Protein AF-A0A967WNB3-F1 (afdb_monomer_lite)

Structure (mmCIF, N/CA/C/O backbone):
data_AF-A0A967WNB3-F1
#
_entry.id   AF-A0A967WNB3-F1
#
loop_
_atom_site.group_PDB
_atom_site.id
_atom_site.type_symbol
_atom_site.label_atom_id
_atom_site.label_alt_id
_atom_site.label_comp_id
_atom_site.label_asym_id
_atom_site.label_entity_id
_atom_site.label_seq_id
_atom_site.pdbx_PDB_ins_code
_atom_site.Cartn_x
_atom_site.Cartn_y
_atom_site.Cartn_z
_atom_site.occupancy
_atom_site.B_iso_or_equiv
_atom_site.auth_seq_id
_atom_site.auth_comp_id
_atom_site.auth_asym_id
_atom_site.auth_atom_id
_atom_site.pdbx_PDB_model_num
ATOM 1 N N . MET A 1 1 ? 45.135 -30.372 -34.476 1.00 44.09 1 MET A N 1
ATOM 2 C CA . MET A 1 1 ? 45.674 -29.755 -33.247 1.00 44.09 1 MET A CA 1
ATOM 3 C C . MET A 1 1 ? 44.772 -28.586 -32.859 1.00 44.09 1 MET A C 1
ATOM 5 O O . MET A 1 1 ? 44.683 -27.621 -33.605 1.00 44.09 1 MET A O 1
ATOM 9 N N . SER A 1 2 ? 44.016 -28.766 -31.773 1.00 41.62 2 SER A N 1
ATOM 10 C CA . SER A 1 2 ? 43.164 -27.791 -31.064 1.00 41.62 2 SER A CA 1
ATOM 11 C C . SER A 1 2 ? 43.962 -26.580 -30.560 1.00 41.62 2 SER A C 1
ATOM 13 O O . SER A 1 2 ? 45.158 -26.724 -30.357 1.00 41.62 2 SER A O 1
ATOM 15 N N . ASN A 1 3 ? 43.425 -25.427 -30.159 1.00 40.00 3 ASN A N 1
ATOM 16 C CA . ASN A 1 3 ? 42.226 -24.621 -30.417 1.00 40.00 3 ASN A CA 1
ATOM 17 C C . ASN A 1 3 ? 42.468 -23.332 -29.581 1.00 40.00 3 ASN A C 1
ATOM 19 O O . ASN A 1 3 ? 43.015 -23.431 -28.489 1.00 40.00 3 ASN A O 1
ATOM 23 N N . LYS A 1 4 ? 42.052 -22.168 -30.091 1.00 45.62 4 LYS A N 1
ATOM 24 C CA . LYS A 1 4 ? 41.628 -20.941 -29.372 1.00 45.62 4 LYS A CA 1
ATOM 25 C C . LYS A 1 4 ? 42.423 -20.370 -28.165 1.00 45.62 4 LYS A C 1
ATOM 27 O O . LYS A 1 4 ? 42.392 -20.899 -27.065 1.00 45.62 4 LYS A O 1
ATOM 32 N N . LEU A 1 5 ? 42.924 -19.144 -28.387 1.00 52.97 5 LEU A N 1
ATOM 33 C CA . LEU A 1 5 ? 42.685 -17.898 -27.621 1.00 52.97 5 LEU A CA 1
ATOM 34 C C . LEU A 1 5 ? 42.560 -17.983 -26.084 1.00 52.97 5 LEU A C 1
ATOM 36 O O . LEU A 1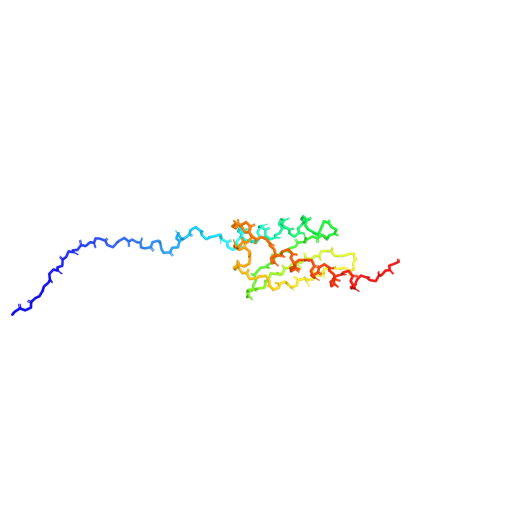 5 ? 41.524 -18.399 -25.571 1.00 52.97 5 LEU A O 1
ATOM 40 N N . LEU A 1 6 ? 43.509 -17.367 -25.370 1.00 48.34 6 LEU A N 1
ATOM 41 C CA . LEU A 1 6 ? 43.270 -16.812 -24.033 1.00 48.34 6 LEU A CA 1
ATOM 42 C C . LEU A 1 6 ? 43.711 -15.339 -24.001 1.00 48.34 6 LEU A C 1
ATOM 44 O O . LEU A 1 6 ? 44.875 -15.017 -23.782 1.00 48.34 6 LEU A O 1
ATOM 48 N N . PHE A 1 7 ? 42.757 -14.440 -24.249 1.00 50.25 7 PHE A N 1
ATOM 49 C CA . PHE A 1 7 ? 42.860 -13.042 -23.839 1.00 50.25 7 PHE A CA 1
ATOM 50 C C . PHE A 1 7 ? 42.509 -12.972 -22.352 1.00 50.25 7 PHE A C 1
ATOM 52 O O . PHE A 1 7 ? 41.358 -13.174 -21.965 1.00 50.25 7 PHE A O 1
ATOM 59 N N . SER A 1 8 ? 43.505 -12.697 -21.517 1.00 49.31 8 SER A N 1
ATOM 60 C CA . SER A 1 8 ? 43.316 -12.395 -20.100 1.00 49.31 8 SER A CA 1
ATOM 61 C C . SER A 1 8 ? 42.757 -10.977 -19.955 1.00 49.31 8 SER A C 1
ATOM 63 O O . SER A 1 8 ? 43.513 -10.012 -19.881 1.00 49.31 8 SER A O 1
ATOM 65 N N . LEU A 1 9 ? 41.431 -10.838 -19.936 1.00 51.19 9 LEU A N 1
ATOM 66 C CA . LEU A 1 9 ? 40.770 -9.618 -19.465 1.00 51.19 9 LEU A CA 1
ATOM 67 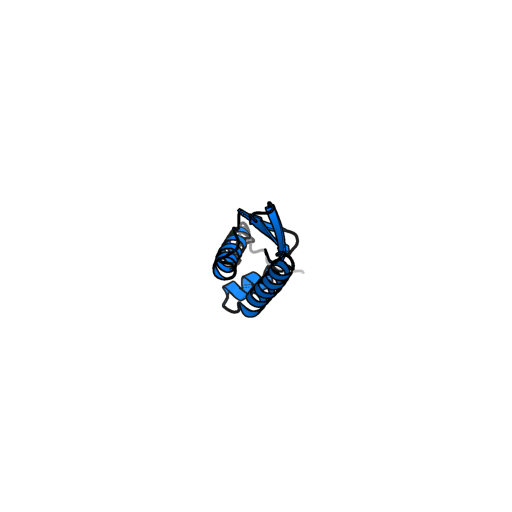C C . LEU A 1 9 ? 40.791 -9.603 -17.925 1.00 51.19 9 LEU A C 1
ATOM 69 O O . LEU A 1 9 ? 40.425 -10.611 -17.310 1.00 51.19 9 LEU A O 1
ATOM 73 N N . PRO A 1 10 ? 41.202 -8.499 -17.275 1.00 45.84 10 PRO A N 1
ATOM 74 C CA . PRO A 1 10 ? 41.075 -8.367 -15.833 1.00 45.84 10 PRO A CA 1
ATOM 75 C C . PRO A 1 10 ? 39.591 -8.419 -15.462 1.00 45.84 10 PRO A C 1
ATOM 77 O O . PRO A 1 10 ? 38.766 -7.695 -16.019 1.00 45.84 10 PRO A O 1
ATOM 80 N N . ARG A 1 11 ? 39.268 -9.312 -14.522 1.00 48.16 11 ARG A N 1
ATOM 81 C CA . ARG A 1 11 ? 37.961 -9.424 -13.876 1.00 48.16 11 ARG A CA 1
ATOM 82 C C . ARG A 1 11 ? 37.540 -8.043 -13.380 1.00 48.16 11 ARG A C 1
ATOM 84 O O . ARG A 1 11 ? 38.045 -7.573 -12.364 1.00 48.16 11 ARG A O 1
ATOM 91 N N . GLN A 1 12 ? 36.601 -7.418 -14.084 1.00 55.50 12 GLN A N 1
ATOM 92 C CA . GLN A 1 12 ? 35.769 -6.388 -13.481 1.00 55.50 12 GLN A CA 1
ATOM 93 C C . GLN A 1 12 ? 35.164 -6.995 -12.206 1.00 55.50 12 GLN A C 1
ATOM 95 O O . GLN A 1 12 ? 34.627 -8.108 -12.277 1.00 55.50 12 GLN A O 1
ATOM 100 N N . PRO A 1 13 ? 35.235 -6.328 -11.042 1.00 50.19 13 PRO A N 1
ATOM 101 C CA . PRO A 1 13 ? 34.309 -6.650 -9.978 1.00 50.19 13 PRO A CA 1
ATOM 102 C C . PRO A 1 13 ? 32.925 -6.366 -10.553 1.00 50.19 13 PRO A C 1
ATOM 104 O O . PRO A 1 13 ? 32.589 -5.229 -10.880 1.00 50.19 13 PRO A O 1
ATOM 107 N N . GLY A 1 14 ? 32.158 -7.427 -10.783 1.00 38.78 14 GLY A N 1
ATOM 108 C CA . GLY A 1 14 ? 30.762 -7.299 -11.137 1.00 38.78 14 GLY A CA 1
ATOM 109 C C . GLY A 1 14 ? 30.042 -6.659 -9.963 1.00 38.78 14 GLY A C 1
ATOM 110 O O . GLY A 1 14 ? 29.554 -7.379 -9.095 1.00 38.78 14 GLY A O 1
ATOM 111 N N . ASN A 1 15 ? 29.947 -5.326 -9.965 1.00 39.62 15 ASN A N 1
ATOM 112 C CA . ASN A 1 15 ? 28.834 -4.604 -9.361 1.00 39.62 15 ASN A CA 1
ATOM 113 C C . ASN A 1 15 ? 27.566 -5.078 -10.076 1.00 39.62 15 ASN A C 1
ATOM 115 O O . ASN A 1 15 ? 27.051 -4.481 -11.017 1.00 39.62 15 ASN A O 1
ATOM 119 N N . SER A 1 16 ? 27.116 -6.254 -9.663 1.00 49.31 16 SER A N 1
ATOM 120 C CA . SER A 1 16 ? 25.892 -6.886 -10.109 1.00 49.31 16 SER A CA 1
ATOM 121 C C . SER A 1 16 ? 24.780 -6.319 -9.237 1.00 49.31 16 SER A C 1
ATOM 123 O O . SER A 1 16 ? 24.430 -6.956 -8.252 1.00 49.31 16 SER A O 1
ATOM 125 N N . HIS A 1 17 ? 24.330 -5.093 -9.532 1.00 46.53 17 HIS A N 1
ATOM 126 C CA . HIS A 1 17 ? 22.981 -4.547 -9.273 1.00 46.53 17 HIS A CA 1
ATOM 127 C C . HIS A 1 17 ? 22.960 -3.016 -9.432 1.00 46.53 17 HIS A C 1
ATOM 129 O O . HIS A 1 17 ? 22.603 -2.281 -8.524 1.00 46.53 17 HIS A O 1
ATOM 135 N N . GLU A 1 18 ? 23.294 -2.516 -10.618 1.00 43.06 18 GLU A N 1
ATOM 136 C CA . GLU A 1 18 ? 22.846 -1.184 -11.046 1.00 43.06 18 GLU A CA 1
ATOM 137 C C . GLU A 1 18 ? 21.933 -1.355 -12.265 1.00 43.06 18 GLU A C 1
ATOM 139 O O . GLU A 1 18 ? 22.152 -0.812 -13.342 1.00 43.06 18 GLU A O 1
ATOM 144 N N . ARG A 1 19 ? 20.873 -2.162 -12.116 1.00 48.12 19 ARG A N 1
ATOM 145 C CA . ARG A 1 19 ? 19.636 -1.762 -12.790 1.00 48.12 19 ARG A CA 1
ATOM 146 C C . ARG A 1 19 ? 19.147 -0.567 -11.985 1.00 48.12 19 ARG A C 1
ATOM 148 O O . ARG A 1 19 ? 19.101 -0.678 -10.765 1.00 48.12 19 ARG A O 1
ATOM 155 N N . ASN A 1 20 ? 18.796 0.531 -12.649 1.00 43.56 20 ASN A N 1
ATOM 156 C CA . ASN A 1 20 ? 17.962 1.614 -12.114 1.00 43.56 20 ASN A CA 1
ATOM 157 C C . ASN A 1 20 ? 16.610 1.037 -11.640 1.00 43.56 20 ASN A C 1
ATOM 159 O O . ASN A 1 20 ? 15.574 1.225 -12.267 1.00 43.56 20 ASN A O 1
ATOM 163 N N . GLY A 1 21 ? 16.642 0.212 -10.604 1.00 47.00 21 GLY A N 1
ATOM 164 C CA . GLY A 1 21 ? 15.514 -0.420 -9.963 1.00 47.00 21 GLY A CA 1
ATOM 165 C C . GLY A 1 21 ? 15.352 0.303 -8.651 1.00 47.00 21 GLY A C 1
ATOM 166 O O . GLY A 1 21 ? 16.282 0.333 -7.848 1.00 47.00 21 GLY A O 1
ATOM 167 N N . LEU A 1 22 ? 14.201 0.943 -8.485 1.00 59.31 22 LEU A N 1
ATOM 168 C CA . LEU A 1 22 ? 13.813 1.575 -7.235 1.00 59.31 22 LEU A CA 1
ATOM 169 C C . LEU A 1 22 ? 14.177 0.657 -6.072 1.00 59.31 22 LEU A C 1
ATOM 171 O O . LEU A 1 22 ? 13.792 -0.514 -6.060 1.00 59.31 22 LEU A O 1
ATOM 175 N N . THR A 1 23 ? 14.928 1.179 -5.108 1.00 67.38 23 THR A N 1
ATOM 176 C CA . THR A 1 23 ? 15.200 0.416 -3.896 1.00 67.38 23 THR A CA 1
ATOM 177 C C . THR A 1 23 ? 13.871 0.110 -3.198 1.00 67.38 23 THR A C 1
ATOM 179 O O . THR A 1 23 ? 12.895 0.856 -3.334 1.00 67.38 23 THR A O 1
ATOM 182 N N . GLY A 1 24 ? 13.802 -0.976 -2.422 1.00 69.69 24 GLY A N 1
ATOM 183 C CA . GLY A 1 24 ? 12.602 -1.277 -1.628 1.00 69.69 24 GLY A CA 1
ATOM 184 C C . GLY A 1 24 ? 12.194 -0.110 -0.713 1.00 69.69 24 GLY A C 1
ATOM 185 O O . GLY A 1 24 ? 11.015 0.067 -0.414 1.00 69.69 24 GLY A O 1
ATOM 186 N N . GLU A 1 25 ? 13.156 0.735 -0.331 1.00 73.19 25 GLU A N 1
ATOM 187 C CA . GLU A 1 25 ? 12.928 1.969 0.416 1.00 73.19 25 GLU A CA 1
ATOM 188 C C . GLU A 1 25 ? 12.283 3.078 -0.436 1.00 73.19 25 GLU A C 1
ATOM 190 O O . GLU A 1 25 ? 11.323 3.705 0.019 1.00 73.19 25 GLU A O 1
ATOM 195 N N . ASP A 1 26 ? 12.723 3.279 -1.683 1.00 76.81 26 ASP A N 1
ATOM 196 C CA . ASP A 1 26 ? 12.094 4.220 -2.622 1.00 76.81 26 ASP A CA 1
ATOM 197 C C . ASP A 1 26 ? 10.663 3.813 -2.976 1.00 76.81 26 ASP A C 1
ATOM 199 O O . ASP A 1 26 ? 9.754 4.645 -2.933 1.00 76.81 26 ASP A O 1
ATOM 203 N N . LEU A 1 27 ? 10.437 2.525 -3.256 1.00 75.06 27 LEU A N 1
ATOM 204 C CA . LEU A 1 27 ? 9.100 1.973 -3.492 1.00 75.06 27 LEU A CA 1
ATOM 205 C C . LEU A 1 27 ? 8.201 2.173 -2.276 1.00 75.06 27 LEU A C 1
ATOM 207 O O . LEU A 1 27 ? 7.063 2.624 -2.406 1.00 75.06 27 LEU A O 1
ATOM 211 N N . ARG A 1 28 ? 8.722 1.895 -1.079 1.00 76.56 28 ARG A N 1
ATOM 212 C CA . ARG A 1 28 ? 8.002 2.126 0.173 1.00 76.56 28 ARG A CA 1
ATOM 213 C C . ARG A 1 28 ? 7.633 3.598 0.325 1.00 76.56 28 ARG A C 1
ATOM 215 O O . ARG A 1 28 ? 6.469 3.894 0.579 1.00 76.56 28 ARG A O 1
ATOM 222 N N . ARG A 1 29 ? 8.578 4.521 0.133 1.00 79.38 29 ARG A N 1
ATOM 223 C CA . ARG A 1 29 ? 8.328 5.968 0.216 1.00 79.38 29 ARG A CA 1
ATOM 224 C C . ARG A 1 29 ? 7.273 6.420 -0.794 1.00 79.38 29 ARG A C 1
ATOM 226 O O . ARG A 1 29 ? 6.340 7.126 -0.418 1.00 79.38 29 ARG A O 1
ATOM 233 N N . PHE A 1 30 ? 7.370 5.958 -2.037 1.00 82.19 30 PHE A N 1
ATOM 234 C CA . PHE A 1 30 ? 6.409 6.264 -3.092 1.00 82.19 30 PHE A CA 1
ATOM 235 C C . PHE A 1 30 ? 4.992 5.786 -2.742 1.00 82.19 30 PHE A C 1
ATOM 237 O O . PHE A 1 30 ? 4.027 6.550 -2.831 1.00 82.19 30 PHE A O 1
ATOM 244 N N . LEU A 1 31 ? 4.865 4.540 -2.280 1.00 79.12 31 LEU A N 1
ATOM 245 C CA . LEU A 1 31 ? 3.587 3.968 -1.861 1.00 79.12 31 LEU A CA 1
ATOM 246 C C . LEU A 1 31 ? 2.990 4.717 -0.663 1.00 79.12 31 LEU A C 1
ATOM 248 O O . LEU A 1 31 ? 1.784 4.956 -0.644 1.00 79.12 31 LEU A O 1
ATOM 252 N N . ILE A 1 32 ? 3.820 5.144 0.295 1.00 79.19 32 ILE A N 1
ATOM 253 C CA . ILE A 1 32 ? 3.397 5.968 1.438 1.00 79.19 32 ILE A CA 1
ATOM 254 C C . ILE A 1 32 ? 2.822 7.297 0.967 1.00 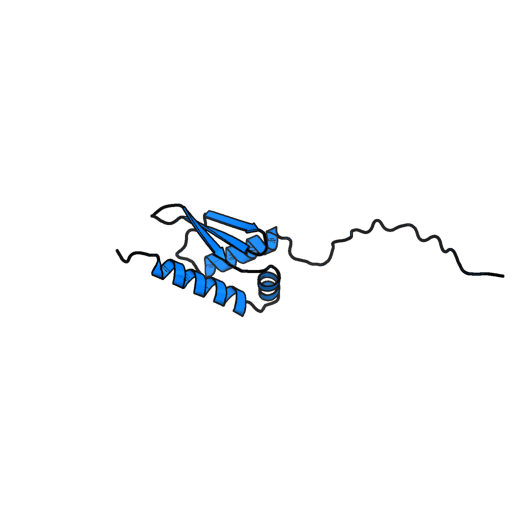79.19 32 ILE A C 1
ATOM 256 O O . ILE A 1 32 ? 1.715 7.664 1.362 1.00 79.19 32 ILE A O 1
ATOM 260 N N . GLU A 1 33 ? 3.559 8.034 0.137 1.00 84.44 33 GLU A N 1
ATOM 261 C CA . GLU A 1 33 ? 3.113 9.340 -0.344 1.00 84.44 33 GLU A CA 1
ATOM 262 C C . GLU A 1 33 ? 1.808 9.230 -1.133 1.00 84.44 33 GLU A C 1
ATOM 264 O O . GLU A 1 33 ? 0.882 10.021 -0.931 1.00 84.44 33 GLU A O 1
ATOM 269 N N . ARG A 1 34 ? 1.698 8.212 -1.991 1.00 81.69 34 ARG A N 1
ATOM 270 C CA . ARG A 1 34 ? 0.483 7.952 -2.762 1.00 81.69 34 ARG A CA 1
ATOM 271 C C . ARG A 1 34 ? -0.690 7.589 -1.853 1.00 81.69 34 ARG A C 1
ATOM 273 O O . ARG A 1 34 ? -1.773 8.151 -2.017 1.00 81.69 34 ARG A O 1
ATOM 280 N N . ALA A 1 35 ? -0.470 6.703 -0.881 1.00 78.62 35 ALA A N 1
ATOM 281 C CA . ALA A 1 35 ? -1.481 6.316 0.095 1.00 78.62 35 ALA A CA 1
ATOM 282 C C . ALA A 1 35 ? -1.953 7.523 0.913 1.00 78.62 35 ALA A C 1
ATOM 284 O O . ALA A 1 35 ? -3.155 7.711 1.041 1.00 78.62 35 ALA A O 1
ATOM 285 N N . ARG A 1 36 ? -1.054 8.404 1.374 1.00 80.50 36 ARG A N 1
ATOM 286 C CA . ARG A 1 36 ? -1.429 9.645 2.083 1.00 80.50 36 ARG A CA 1
ATOM 287 C C . ARG A 1 36 ? -2.270 10.587 1.226 1.00 80.50 36 ARG A C 1
ATOM 289 O O . ARG A 1 36 ? -3.215 11.181 1.728 1.00 80.50 36 ARG A O 1
ATOM 296 N N . ARG A 1 37 ? -1.953 10.720 -0.067 1.00 82.38 37 ARG A N 1
ATOM 297 C CA . ARG A 1 37 ? -2.742 11.561 -0.986 1.00 82.38 37 ARG A CA 1
ATOM 298 C C . ARG A 1 37 ? -4.121 10.978 -1.274 1.00 82.38 37 ARG A C 1
ATOM 300 O O . ARG A 1 37 ? -5.077 11.735 -1.401 1.00 82.38 37 ARG A O 1
ATOM 307 N N . ARG A 1 38 ? -4.226 9.653 -1.417 1.00 78.69 38 ARG A N 1
ATOM 308 C CA . ARG A 1 38 ? -5.496 8.973 -1.715 1.00 78.69 38 ARG A CA 1
ATOM 309 C C . ARG A 1 38 ? -6.363 8.736 -0.487 1.00 78.69 38 ARG A C 1
ATOM 311 O O . ARG A 1 38 ? -7.583 8.737 -0.604 1.00 78.69 38 ARG A O 1
ATOM 318 N N . LEU A 1 39 ? -5.740 8.578 0.671 1.00 74.00 39 LEU A N 1
ATOM 319 C CA . LEU A 1 39 ? -6.378 8.307 1.950 1.00 74.00 39 LEU A CA 1
ATOM 320 C C . LEU A 1 39 ? -6.037 9.431 2.944 1.00 74.00 39 LEU A C 1
ATOM 322 O O . LEU A 1 39 ? -5.462 9.155 3.997 1.00 74.00 39 LEU A O 1
ATOM 326 N N . PRO A 1 40 ? -6.376 10.703 2.643 1.00 72.8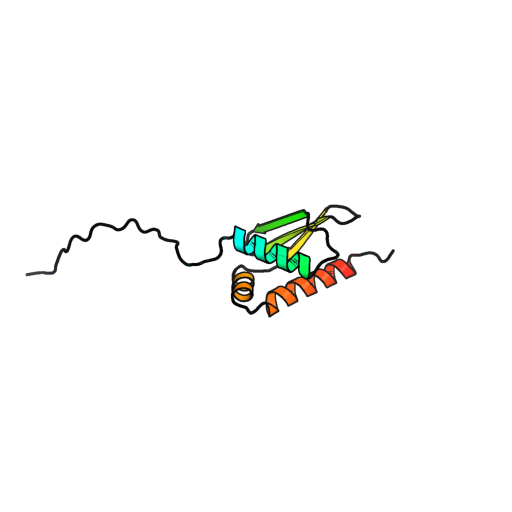8 40 PRO A N 1
ATOM 327 C CA . PRO A 1 40 ? -5.991 11.839 3.486 1.00 72.88 40 PRO A CA 1
ATOM 328 C C . PRO A 1 40 ? -6.612 11.780 4.888 1.00 72.88 40 PRO A C 1
ATOM 330 O O . PRO A 1 40 ? -6.122 12.421 5.810 1.00 72.88 40 PRO A O 1
ATOM 333 N N . HIS A 1 41 ? -7.678 10.995 5.054 1.00 72.62 41 HIS A N 1
ATOM 334 C CA . HIS A 1 41 ? -8.375 10.797 6.323 1.00 72.62 41 HIS A CA 1
ATOM 335 C C . HIS A 1 41 ? -7.761 9.695 7.200 1.00 72.62 41 HIS A C 1
ATOM 337 O O . HIS A 1 41 ? -8.195 9.518 8.335 1.00 72.62 41 HIS A O 1
ATOM 343 N N . LEU A 1 42 ? -6.774 8.942 6.700 1.00 72.50 42 LEU A N 1
ATOM 344 C CA . LEU A 1 42 ? -6.140 7.862 7.452 1.00 72.50 42 LEU A CA 1
ATOM 345 C C . LEU A 1 42 ? -4.793 8.322 8.019 1.00 72.50 42 LEU A C 1
ATOM 347 O O . LEU A 1 42 ? -3.898 8.738 7.282 1.00 72.50 42 LEU A O 1
ATOM 351 N N . SER A 1 43 ? -4.611 8.187 9.333 1.00 80.50 43 SER A N 1
ATOM 352 C CA . SER A 1 43 ? -3.323 8.461 9.979 1.00 80.50 43 SER A CA 1
ATOM 353 C C . SER A 1 43 ? -2.357 7.308 9.742 1.00 80.50 43 SER A C 1
ATOM 355 O O . SER A 1 43 ? -2.370 6.324 10.467 1.00 80.50 43 SER A O 1
ATOM 357 N N . ILE A 1 44 ? -1.495 7.402 8.735 1.00 81.50 44 ILE A N 1
ATOM 358 C CA . ILE A 1 44 ? -0.495 6.360 8.462 1.00 81.50 44 ILE A CA 1
ATOM 359 C C . ILE A 1 44 ? 0.661 6.460 9.475 1.00 81.50 44 ILE A C 1
ATOM 361 O O . ILE A 1 44 ? 1.446 7.409 9.413 1.00 81.50 44 ILE A O 1
ATOM 365 N N . GLN A 1 45 ? 0.763 5.481 10.382 1.00 82.94 45 GLN A N 1
ATOM 366 C CA . GLN A 1 45 ? 1.783 5.379 11.439 1.00 82.94 45 GLN A CA 1
ATOM 367 C C . GLN A 1 45 ? 3.093 4.785 10.915 1.00 82.94 45 GLN A C 1
ATOM 369 O O . GLN A 1 45 ? 4.176 5.310 11.152 1.00 82.94 45 GLN A O 1
ATOM 374 N N . SER A 1 46 ? 2.988 3.661 10.213 1.00 82.06 46 SER A N 1
ATOM 375 C CA . SER A 1 46 ? 4.127 2.886 9.735 1.00 82.06 46 SER A CA 1
ATOM 376 C C . SER A 1 46 ? 3.722 2.127 8.485 1.00 82.06 46 SER A C 1
ATOM 378 O O . SER A 1 46 ? 2.541 1.916 8.211 1.00 82.06 46 SER A O 1
ATOM 380 N N . CYS A 1 47 ? 4.702 1.758 7.675 1.00 78.88 47 CYS A N 1
ATOM 381 C CA . CYS A 1 47 ? 4.473 0.982 6.467 1.00 78.88 47 CYS A CA 1
ATOM 382 C C . CYS A 1 47 ? 5.574 -0.047 6.345 1.00 78.88 47 CYS A C 1
ATOM 384 O O . CYS A 1 47 ? 6.738 0.264 6.603 1.00 78.88 47 CYS A O 1
ATOM 386 N N . SER A 1 48 ? 5.218 -1.243 5.917 1.00 82.19 48 SER A N 1
ATOM 387 C CA . SER A 1 48 ? 6.161 -2.316 5.663 1.00 82.19 48 SER A CA 1
ATOM 388 C C . SER A 1 48 ? 5.821 -2.980 4.342 1.00 82.19 48 SER A C 1
ATOM 390 O O . SER A 1 48 ? 4.669 -2.997 3.920 1.00 82.19 48 SER A O 1
ATOM 392 N N . TYR A 1 49 ? 6.833 -3.506 3.674 1.00 77.69 49 TYR A N 1
ATOM 393 C CA . TYR A 1 49 ? 6.658 -4.275 2.456 1.00 77.69 49 TYR A CA 1
ATOM 394 C C . TYR A 1 49 ? 7.312 -5.631 2.680 1.00 77.69 49 TYR A C 1
ATOM 396 O O . TYR A 1 49 ? 8.513 -5.705 2.933 1.00 77.69 49 TYR A O 1
ATOM 404 N N . SER A 1 50 ? 6.508 -6.690 2.676 1.00 75.44 50 SER A N 1
ATOM 405 C CA . SER A 1 50 ? 6.968 -8.043 2.975 1.00 75.44 50 SER A CA 1
ATOM 406 C C . SER A 1 50 ? 6.204 -9.042 2.120 1.00 75.44 50 SER A C 1
ATOM 408 O O . SER A 1 50 ? 4.992 -8.919 1.973 1.00 75.44 50 SER A O 1
ATOM 410 N N . ASP A 1 51 ? 6.919 -9.998 1.528 1.00 71.62 51 ASP A N 1
ATOM 411 C CA . ASP A 1 51 ? 6.346 -11.091 0.730 1.00 71.62 51 ASP A CA 1
ATOM 412 C C . ASP A 1 51 ? 5.315 -10.623 -0.322 1.00 71.62 51 ASP A C 1
ATOM 414 O O . ASP A 1 51 ? 4.176 -11.074 -0.387 1.00 71.62 51 ASP A O 1
ATOM 418 N N . SER A 1 52 ? 5.691 -9.628 -1.135 1.00 74.00 52 SER A N 1
ATOM 419 C CA . SER A 1 52 ? 4.813 -9.022 -2.157 1.00 74.00 52 SER A CA 1
ATOM 420 C C . SER A 1 52 ? 3.524 -8.372 -1.635 1.00 74.00 52 SER A C 1
ATOM 422 O O . SER A 1 52 ? 2.607 -8.100 -2.413 1.00 74.00 52 SER A O 1
ATOM 424 N N . THR A 1 53 ? 3.456 -8.115 -0.330 1.00 81.88 53 THR A N 1
ATOM 425 C CA . THR A 1 53 ? 2.319 -7.490 0.334 1.00 81.88 53 THR A CA 1
ATOM 426 C C . THR A 1 53 ? 2.760 -6.182 0.968 1.00 81.88 53 THR A C 1
ATOM 428 O O . THR A 1 53 ? 3.707 -6.120 1.756 1.00 81.88 53 THR A O 1
ATOM 431 N N . PHE A 1 54 ? 2.059 -5.110 0.619 1.00 83.81 54 PHE A N 1
ATOM 432 C CA . PHE A 1 54 ? 2.276 -3.801 1.205 1.00 83.81 54 PHE A CA 1
ATOM 433 C C . PHE A 1 54 ? 1.364 -3.630 2.412 1.00 83.81 54 PHE A C 1
ATOM 435 O O . PHE A 1 54 ? 0.143 -3.643 2.299 1.00 83.81 54 PHE A O 1
ATOM 442 N N . VAL A 1 55 ? 1.967 -3.494 3.584 1.00 85.38 55 VAL A N 1
ATOM 443 C CA . VAL A 1 55 ? 1.269 -3.373 4.857 1.00 85.38 55 VAL A CA 1
ATOM 444 C C . VAL A 1 55 ? 1.324 -1.923 5.302 1.00 85.38 55 VAL A C 1
ATOM 446 O O . VAL A 1 55 ? 2.398 -1.385 5.567 1.00 85.38 55 VAL A O 1
ATOM 449 N N . LEU A 1 56 ? 0.162 -1.293 5.409 1.00 84.38 56 LEU A N 1
ATOM 450 C CA . LEU A 1 56 ? 0.006 0.033 5.992 1.00 84.38 56 LEU A CA 1
ATOM 451 C C . LEU A 1 56 ? -0.496 -0.115 7.425 1.00 84.38 56 LEU A C 1
ATOM 453 O O . LEU A 1 56 ? -1.588 -0.621 7.658 1.00 84.38 56 LEU A O 1
ATOM 457 N N . GLU A 1 57 ? 0.281 0.346 8.393 1.00 86.12 57 GLU A N 1
ATOM 458 C CA . GLU A 1 57 ? -0.174 0.511 9.767 1.00 86.12 57 GLU A CA 1
ATOM 459 C C . GLU A 1 57 ? -0.805 1.894 9.906 1.00 86.12 57 GLU A C 1
ATOM 461 O O . GLU A 1 57 ? -0.158 2.928 9.732 1.00 86.12 57 GLU A O 1
ATOM 466 N N . LEU A 1 58 ? -2.095 1.899 10.203 1.00 84.00 58 LEU A N 1
ATOM 467 C CA . LEU A 1 58 ? -2.930 3.071 10.360 1.00 84.00 58 LEU A CA 1
ATOM 468 C C . LEU A 1 58 ? -3.218 3.277 11.849 1.00 84.00 58 LEU A C 1
ATOM 470 O O . LEU A 1 58 ? -3.574 2.346 12.565 1.00 84.00 58 LEU A O 1
ATOM 474 N N . GLY A 1 59 ? -3.096 4.504 12.329 1.00 79.12 59 GLY A N 1
ATOM 475 C CA . GLY A 1 59 ? -3.653 4.936 13.598 1.00 79.12 59 GLY A CA 1
ATOM 476 C C . GLY A 1 59 ? -5.128 5.247 13.397 1.00 79.12 59 GLY A C 1
ATOM 477 O O . GLY A 1 59 ? -5.468 6.206 12.709 1.00 79.12 59 GLY A O 1
ATOM 478 N N . THR A 1 60 ? -6.005 4.444 13.985 1.00 74.44 60 THR A N 1
ATOM 479 C CA . THR A 1 60 ? -7.440 4.743 14.046 1.00 74.44 60 THR A CA 1
ATOM 480 C C . THR A 1 60 ? -7.795 5.176 15.470 1.00 74.44 60 THR A C 1
ATOM 482 O O . THR A 1 60 ? -7.078 4.809 16.407 1.00 74.44 60 THR A O 1
ATOM 485 N N . PRO A 1 61 ? -8.886 5.935 15.681 1.00 69.69 61 PRO A N 1
ATOM 486 C CA . PRO A 1 61 ? -9.344 6.283 17.029 1.00 69.69 61 PRO A CA 1
ATOM 487 C C . PRO A 1 61 ? -9.661 5.047 17.890 1.00 69.69 61 PRO A C 1
ATOM 489 O O . PRO A 1 61 ? -9.582 5.118 19.112 1.00 69.69 61 PRO A O 1
ATOM 492 N N . SER A 1 62 ? -9.962 3.905 17.264 1.00 69.06 62 SER A N 1
ATOM 493 C CA . SER A 1 62 ? -10.212 2.623 17.933 1.00 69.06 62 SER A CA 1
ATOM 494 C C . SER A 1 62 ? -8.940 1.817 18.241 1.00 69.06 62 SER A C 1
ATOM 496 O O . SER A 1 62 ? -9.029 0.769 18.875 1.00 69.06 62 SER A O 1
ATOM 498 N N . GLY A 1 63 ? -7.763 2.279 17.803 1.00 73.44 63 GLY A N 1
ATOM 499 C CA . GLY A 1 63 ? -6.478 1.596 17.976 1.00 73.44 63 GLY A CA 1
ATOM 500 C C . GLY A 1 63 ? -5.667 1.464 16.676 1.00 73.44 63 GLY A C 1
ATOM 501 O O . GLY A 1 63 ? -6.089 1.926 15.612 1.00 73.44 63 GLY A O 1
ATOM 502 N N . PRO A 1 64 ? -4.468 0.860 16.726 1.00 80.00 64 PRO A N 1
ATOM 503 C CA . PRO A 1 64 ? -3.676 0.608 15.527 1.00 80.00 64 PRO A CA 1
ATOM 504 C C . PRO A 1 64 ? -4.346 -0.460 14.646 1.00 80.00 64 PRO A C 1
ATOM 506 O O . PRO A 1 64 ? -4.612 -1.572 15.097 1.00 80.00 64 PRO A O 1
ATOM 509 N N . ALA A 1 65 ? -4.581 -0.136 13.377 1.00 81.12 65 ALA A N 1
ATOM 510 C CA . ALA A 1 65 ? -5.100 -1.046 12.361 1.00 81.12 65 ALA A CA 1
ATOM 511 C C . ALA A 1 65 ? -4.013 -1.357 11.327 1.00 81.12 65 ALA A C 1
ATOM 513 O O . ALA A 1 65 ? -3.212 -0.491 10.984 1.00 81.12 65 ALA A O 1
ATOM 514 N N . LYS A 1 66 ? -3.981 -2.586 10.802 1.00 85.31 66 LYS A N 1
ATOM 515 C CA . LYS A 1 66 ? -3.053 -2.975 9.730 1.00 85.31 66 LYS A CA 1
ATOM 516 C C . LYS A 1 66 ? -3.832 -3.295 8.469 1.00 85.31 66 LYS A 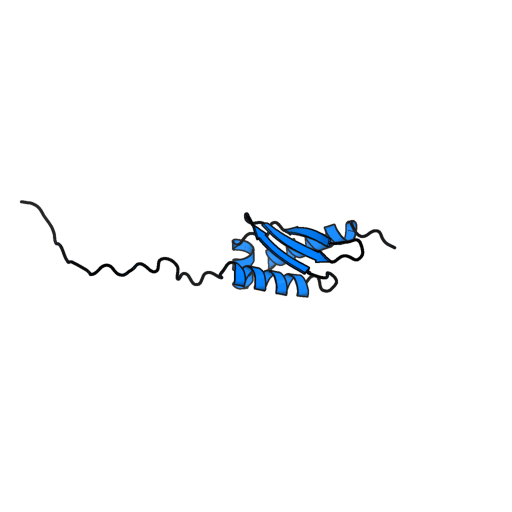C 1
ATOM 518 O O . LYS A 1 66 ? -4.678 -4.184 8.473 1.00 85.31 66 LYS A O 1
ATOM 523 N N . LEU A 1 67 ? -3.524 -2.585 7.397 1.00 82.00 67 LEU A N 1
ATOM 524 C CA . LEU A 1 67 ? -4.115 -2.776 6.088 1.00 82.00 67 LEU A CA 1
ATOM 525 C C . LEU A 1 67 ? -3.124 -3.519 5.199 1.00 82.00 67 LEU A C 1
ATOM 527 O O . LEU A 1 67 ? -2.063 -2.996 4.865 1.00 82.00 67 LEU A O 1
ATOM 531 N N . TRP A 1 68 ? -3.485 -4.740 4.829 1.00 85.06 68 TRP A N 1
ATOM 532 C CA . TRP A 1 68 ? -2.688 -5.596 3.962 1.00 85.06 68 TRP A CA 1
ATOM 533 C C . TRP A 1 68 ? -3.159 -5.403 2.528 1.00 85.06 68 TRP A C 1
ATOM 535 O O . TRP A 1 68 ? -4.284 -5.752 2.176 1.00 85.06 68 TRP A O 1
ATOM 545 N N . LEU A 1 69 ? -2.304 -4.805 1.711 1.00 84.31 69 LEU A N 1
ATOM 546 C CA . LEU A 1 69 ? -2.585 -4.486 0.325 1.00 84.31 69 LEU A CA 1
ATOM 547 C C . LEU A 1 69 ? -1.783 -5.430 -0.571 1.00 84.31 69 LEU A C 1
ATOM 549 O O . LEU A 1 69 ? -0.554 -5.461 -0.458 1.00 84.31 69 LEU A O 1
ATOM 553 N N . PRO A 1 70 ? -2.424 -6.161 -1.499 1.00 81.94 70 PRO A N 1
ATOM 554 C CA . PRO A 1 70 ? -1.745 -7.055 -2.437 1.00 81.94 70 PRO A CA 1
ATOM 555 C C . PRO A 1 70 ? -1.051 -6.270 -3.567 1.00 81.94 70 PRO A C 1
ATOM 557 O O . PRO A 1 70 ? -1.200 -6.569 -4.751 1.00 81.94 70 PRO A O 1
ATOM 560 N N . ILE A 1 71 ? -0.313 -5.219 -3.211 1.00 81.06 71 ILE A N 1
ATOM 561 C CA . ILE A 1 71 ? 0.435 -4.377 -4.137 1.00 81.06 71 ILE A CA 1
ATOM 562 C C . ILE A 1 71 ? 1.789 -5.032 -4.349 1.00 81.06 71 ILE A C 1
ATOM 564 O O . ILE A 1 71 ? 2.645 -4.953 -3.479 1.00 81.06 71 ILE A O 1
ATOM 568 N N . ARG A 1 72 ? 1.993 -5.658 -5.506 1.00 82.06 72 ARG A N 1
ATOM 569 C CA . ARG A 1 72 ? 3.299 -6.224 -5.863 1.00 82.06 72 ARG A CA 1
ATOM 570 C C . ARG A 1 72 ? 4.265 -5.127 -6.300 1.00 82.06 72 ARG A C 1
ATOM 572 O O . ARG A 1 72 ? 3.851 -4.075 -6.783 1.00 82.06 72 ARG A O 1
ATOM 579 N N . GLU A 1 73 ? 5.555 -5.434 -6.253 1.00 77.31 73 GLU A N 1
ATOM 580 C CA . GLU A 1 73 ? 6.627 -4.531 -6.684 1.00 77.31 73 GLU A CA 1
ATOM 581 C C . GLU A 1 73 ? 6.421 -4.067 -8.128 1.00 77.31 73 GLU A C 1
ATOM 583 O O . GLU A 1 73 ? 6.544 -2.885 -8.418 1.00 77.31 73 GLU A O 1
ATOM 588 N N . ALA A 1 74 ? 5.979 -4.965 -9.013 1.00 79.56 74 ALA A N 1
ATOM 589 C CA . ALA A 1 74 ? 5.647 -4.631 -10.396 1.00 79.56 74 ALA A CA 1
ATOM 590 C C . ALA A 1 74 ? 4.528 -3.577 -10.518 1.00 79.56 74 ALA A C 1
ATOM 592 O O . ALA A 1 74 ? 4.545 -2.769 -11.440 1.00 79.56 74 ALA A O 1
ATOM 593 N N . ILE A 1 75 ? 3.558 -3.561 -9.598 1.00 82.44 75 ILE A N 1
ATOM 594 C CA . ILE A 1 75 ? 2.465 -2.575 -9.581 1.00 82.44 75 ILE A CA 1
ATOM 595 C C . ILE A 1 75 ? 3.018 -1.205 -9.187 1.00 82.44 75 ILE A C 1
ATOM 597 O O . ILE A 1 75 ? 2.723 -0.195 -9.824 1.00 82.44 75 ILE A O 1
ATOM 601 N N . ALA A 1 76 ? 3.860 -1.183 -8.157 1.00 78.00 76 ALA A N 1
ATOM 602 C CA . ALA A 1 76 ? 4.506 0.028 -7.682 1.00 78.00 76 ALA A CA 1
ATOM 603 C C . ALA A 1 76 ? 5.515 0.583 -8.708 1.00 78.00 76 ALA A C 1
ATOM 605 O O . ALA A 1 76 ? 5.518 1.784 -8.965 1.00 78.00 76 ALA A O 1
ATOM 606 N N . ALA A 1 77 ? 6.286 -0.283 -9.371 1.00 78.69 77 ALA A N 1
ATOM 607 C CA . ALA A 1 77 ? 7.197 0.083 -10.453 1.00 78.69 77 ALA A CA 1
ATOM 608 C C . ALA A 1 77 ? 6.454 0.620 -11.690 1.00 78.69 77 ALA A C 1
ATOM 610 O O . ALA A 1 77 ? 6.861 1.638 -12.240 1.00 78.69 77 ALA A O 1
ATOM 611 N N . ARG A 1 78 ? 5.330 0.007 -12.095 1.00 83.38 78 ARG A N 1
ATOM 612 C CA . ARG A 1 78 ? 4.475 0.532 -13.181 1.00 83.38 78 ARG A CA 1
ATOM 613 C C . ARG A 1 78 ? 3.900 1.908 -12.859 1.00 83.38 78 ARG A C 1
ATOM 615 O O . ARG A 1 78 ? 3.902 2.788 -13.713 1.00 83.38 78 ARG A O 1
ATOM 622 N N . CYS A 1 79 ? 3.468 2.116 -11.618 1.00 82.38 79 CYS A N 1
ATOM 623 C CA . CYS A 1 79 ? 2.978 3.422 -11.182 1.00 82.38 79 CYS A CA 1
ATOM 624 C C . CYS A 1 79 ? 4.091 4.468 -11.123 1.00 82.38 79 CYS A C 1
ATOM 626 O O . CYS A 1 79 ? 3.852 5.624 -11.461 1.00 82.38 79 CYS A O 1
ATOM 628 N N . HIS A 1 80 ? 5.313 4.070 -10.770 1.00 79.06 80 HIS A N 1
ATOM 629 C CA . HIS A 1 80 ? 6.468 4.951 -10.889 1.00 79.06 80 HIS A CA 1
ATOM 630 C C . HIS A 1 80 ? 6.769 5.329 -12.353 1.00 79.06 80 HIS A C 1
ATOM 632 O O . HIS A 1 80 ? 7.139 6.468 -12.618 1.00 79.06 80 HIS A O 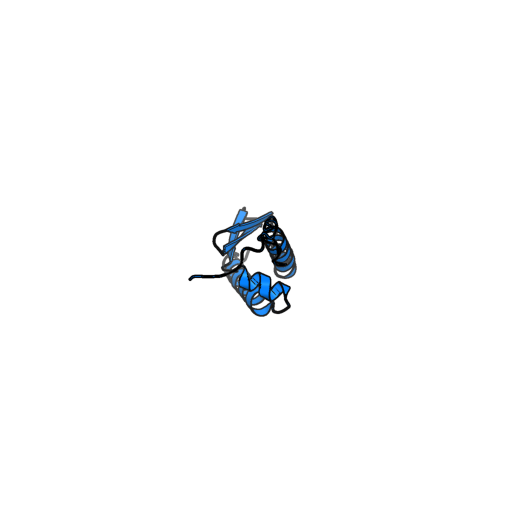1
ATOM 638 N N . ASP A 1 81 ? 6.576 4.409 -13.302 1.00 81.38 81 ASP A N 1
ATOM 639 C CA . ASP A 1 81 ? 6.745 4.653 -14.746 1.00 81.38 81 ASP A CA 1
ATOM 640 C C . ASP A 1 81 ? 5.619 5.521 -15.354 1.00 81.38 81 ASP A C 1
ATOM 642 O O . ASP A 1 81 ? 5.778 6.109 -16.421 1.00 81.38 81 ASP A O 1
ATOM 646 N N . GLY A 1 82 ? 4.493 5.660 -14.644 1.00 81.69 82 GLY A N 1
ATOM 647 C CA . GLY A 1 82 ? 3.392 6.567 -14.983 1.00 81.69 82 GLY A CA 1
ATOM 648 C C . GLY A 1 82 ? 2.006 5.914 -15.002 1.00 81.69 82 GLY A C 1
ATOM 649 O O . GLY A 1 82 ? 1.005 6.630 -14.942 1.00 81.69 82 GLY A O 1
ATOM 650 N N . ASP A 1 83 ? 1.910 4.579 -15.018 1.00 84.88 83 ASP A N 1
ATOM 651 C CA . ASP A 1 83 ? 0.624 3.870 -14.956 1.00 84.88 83 ASP A CA 1
ATOM 652 C C . ASP A 1 83 ? 0.263 3.479 -13.520 1.00 84.88 83 ASP A C 1
ATOM 654 O O . ASP A 1 83 ? 0.614 2.417 -13.004 1.00 84.88 83 ASP A O 1
ATOM 658 N N . CYS A 1 84 ? -0.466 4.367 -12.849 1.00 84.12 84 CYS A N 1
ATOM 659 C CA . CYS A 1 84 ? -0.905 4.159 -11.470 1.00 84.12 84 CYS A CA 1
ATOM 660 C C . CYS A 1 84 ? -2.269 3.485 -11.330 1.00 84.12 84 CYS A C 1
ATOM 662 O O . CYS A 1 84 ? -2.741 3.320 -10.207 1.00 84.12 84 CYS A O 1
ATOM 664 N N . SER A 1 85 ? -2.906 3.103 -12.435 1.00 87.44 85 SER A N 1
ATOM 665 C CA . SER A 1 85 ? -4.299 2.652 -12.483 1.00 87.44 85 SER A CA 1
ATOM 666 C C . SER A 1 85 ? -4.585 1.493 -11.518 1.00 87.44 85 SER A C 1
ATOM 668 O O . SER A 1 85 ? -5.557 1.517 -10.762 1.00 87.44 85 SER A O 1
ATOM 670 N N . GLU A 1 86 ? -3.708 0.490 -11.496 1.00 85.00 86 GLU A N 1
ATOM 671 C CA . GLU A 1 86 ? -3.880 -0.709 -10.668 1.00 85.00 86 GLU A CA 1
ATOM 672 C C . GLU A 1 86 ? -3.580 -0.458 -9.183 1.00 85.00 86 GLU A C 1
ATOM 674 O O . GLU A 1 86 ? -4.315 -0.931 -8.308 1.00 85.00 86 GLU A O 1
ATOM 679 N N . LEU A 1 87 ? -2.549 0.344 -8.889 1.00 84.38 87 LEU A N 1
ATOM 680 C CA . LEU A 1 87 ? -2.241 0.774 -7.524 1.00 84.38 87 LEU A CA 1
ATOM 681 C C . LEU A 1 87 ? -3.423 1.537 -6.924 1.00 84.38 87 LEU A C 1
ATOM 683 O O . LEU A 1 87 ? -3.848 1.283 -5.799 1.00 84.38 87 LEU A O 1
ATOM 687 N N . ASP A 1 88 ? -3.949 2.475 -7.700 1.00 85.88 88 ASP A N 1
ATOM 688 C CA . ASP A 1 88 ? -5.006 3.378 -7.288 1.00 85.88 88 ASP A CA 1
ATOM 689 C C . ASP A 1 88 ? -6.323 2.628 -7.044 1.00 85.88 88 ASP A C 1
ATOM 691 O O . ASP A 1 88 ? -6.948 2.786 -5.996 1.00 85.88 88 ASP A O 1
ATOM 695 N N . ARG A 1 89 ? -6.664 1.691 -7.938 1.00 86.50 89 ARG A N 1
ATOM 696 C CA . ARG A 1 89 ? -7.790 0.768 -7.758 1.00 86.50 89 ARG A CA 1
ATOM 697 C C . ARG A 1 89 ? -7.647 -0.076 -6.491 1.00 86.50 89 ARG A C 1
ATOM 699 O O . ARG A 1 89 ? -8.620 -0.226 -5.756 1.00 86.50 89 ARG A O 1
ATOM 706 N N . THR A 1 90 ? -6.448 -0.588 -6.210 1.00 85.06 90 THR A N 1
ATOM 707 C CA . THR A 1 90 ? -6.182 -1.390 -5.002 1.00 85.06 90 THR A CA 1
ATOM 708 C C . THR A 1 90 ? -6.371 -0.560 -3.732 1.00 85.06 90 THR A C 1
ATOM 710 O O . THR A 1 90 ? -7.036 -1.001 -2.795 1.00 85.06 90 THR A O 1
ATOM 713 N N . LEU A 1 91 ? -5.842 0.668 -3.710 1.00 81.50 91 LEU A N 1
ATOM 714 C CA . LEU A 1 91 ? -6.026 1.600 -2.594 1.00 81.50 91 LEU A CA 1
ATOM 715 C C . LEU A 1 91 ? -7.502 1.967 -2.399 1.00 81.50 91 LEU A C 1
ATOM 717 O O . LEU A 1 91 ? -7.970 2.011 -1.264 1.00 81.50 91 LEU A O 1
ATOM 721 N N . GLN A 1 92 ? -8.247 2.183 -3.485 1.00 82.38 92 GLN A N 1
ATOM 722 C CA . GLN A 1 92 ? -9.669 2.510 -3.419 1.00 82.38 92 GLN A CA 1
ATOM 723 C C . GLN A 1 92 ? -10.509 1.340 -2.895 1.00 82.38 92 GLN A C 1
ATOM 725 O O . GLN A 1 92 ? -11.361 1.537 -2.033 1.00 82.38 92 GLN A O 1
ATOM 730 N N . GLN A 1 93 ? -10.237 0.111 -3.343 1.00 82.94 93 GLN A N 1
ATOM 731 C CA . GLN A 1 93 ? -10.889 -1.083 -2.797 1.00 82.94 93 GLN A CA 1
ATOM 732 C C . GLN A 1 93 ? -10.619 -1.231 -1.299 1.00 82.94 93 GLN A C 1
ATOM 734 O O . GLN A 1 93 ? -11.527 -1.525 -0.525 1.00 82.94 93 GLN A O 1
ATOM 739 N N . ALA A 1 94 ? -9.381 -0.982 -0.881 1.00 78.12 94 ALA A N 1
ATOM 740 C CA . ALA A 1 94 ? -9.004 -1.057 0.517 1.00 78.12 94 ALA A CA 1
ATOM 741 C C . ALA A 1 94 ? -9.663 0.035 1.372 1.00 78.12 94 ALA A C 1
ATOM 743 O O . ALA A 1 94 ? -10.087 -0.237 2.493 1.00 78.12 94 ALA A O 1
ATOM 744 N N . GLN A 1 95 ? -9.822 1.244 0.827 1.00 75.69 95 GLN A N 1
ATOM 745 C CA . GLN A 1 95 ? -10.605 2.305 1.457 1.00 75.69 95 GLN A CA 1
ATOM 746 C C . GLN A 1 95 ? -12.059 1.887 1.656 1.00 75.69 95 GLN A C 1
ATOM 748 O O . GLN A 1 95 ? -12.578 2.048 2.752 1.00 75.69 95 GLN A O 1
ATOM 753 N N . SER A 1 96 ? -12.706 1.320 0.634 1.00 77.31 96 SER A N 1
ATOM 754 C CA . SER A 1 96 ? -14.091 0.853 0.748 1.00 77.31 96 SER A CA 1
ATOM 755 C C . SER A 1 96 ? -14.254 -0.238 1.806 1.00 77.31 96 SER A C 1
ATOM 757 O O . SER A 1 96 ? -15.259 -0.253 2.509 1.00 77.31 96 SER A O 1
ATOM 759 N N . LEU A 1 97 ? -13.267 -1.126 1.966 1.00 73.19 97 LEU A N 1
ATOM 760 C CA . LEU A 1 97 ? -13.275 -2.135 3.031 1.00 73.19 97 LEU A CA 1
ATOM 761 C C . LEU A 1 97 ? -13.149 -1.506 4.428 1.00 73.19 97 LEU A C 1
ATOM 763 O O . LEU A 1 97 ? -13.827 -1.939 5.357 1.00 73.19 97 LEU A O 1
ATOM 767 N N . LEU A 1 98 ? -12.308 -0.479 4.578 1.00 69.75 98 LEU A N 1
ATOM 768 C CA . LEU A 1 98 ? -12.161 0.266 5.833 1.00 69.75 98 LEU A CA 1
ATOM 769 C C . LEU A 1 98 ? -13.392 1.126 6.161 1.00 69.75 98 LEU A C 1
ATOM 771 O O . LEU A 1 98 ? -13.751 1.258 7.329 1.00 69.75 98 LEU A O 1
ATOM 775 N N . ASP A 1 99 ? -14.048 1.684 5.145 1.00 63.94 99 ASP A N 1
ATOM 776 C CA . ASP A 1 99 ? -15.282 2.465 5.281 1.00 63.94 99 ASP A CA 1
ATOM 777 C C . ASP A 1 99 ? -16.449 1.578 5.740 1.00 63.94 99 ASP A C 1
ATOM 779 O O . ASP A 1 99 ? -17.126 1.900 6.712 1.00 63.94 99 ASP A O 1
ATOM 783 N N . PHE A 1 100 ? -16.594 0.380 5.159 1.00 55.34 100 PHE A N 1
ATOM 784 C CA . PHE A 1 100 ? -17.552 -0.628 5.637 1.00 55.34 100 PHE A CA 1
ATOM 785 C C . PHE A 1 100 ? -17.276 -1.094 7.074 1.00 55.34 100 PHE A C 1
ATOM 787 O O . PHE A 1 100 ? -18.203 -1.462 7.795 1.00 55.34 100 PHE A O 1
ATOM 794 N N . GLY A 1 101 ? -16.006 -1.101 7.484 1.00 44.88 101 GLY A N 1
ATOM 795 C CA . GLY A 1 101 ? -15.582 -1.436 8.841 1.00 44.88 101 GLY A CA 1
ATOM 796 C C . GLY A 1 101 ? -15.692 -0.283 9.841 1.00 44.88 101 GLY A C 1
ATOM 797 O O . GLY A 1 101 ? -15.463 -0.509 11.027 1.00 44.88 101 GLY A O 1
ATOM 798 N N . SER A 1 102 ? -16.028 0.931 9.398 1.00 43.28 102 SER A N 1
ATOM 799 C CA . SER A 1 102 ? -16.229 2.081 10.278 1.00 43.28 102 SER A CA 1
ATOM 800 C C . SER A 1 102 ? -17.682 2.076 10.759 1.00 43.28 102 SER A C 1
ATOM 802 O O . SER A 1 102 ? -18.574 2.425 9.982 1.00 43.28 102 SER A O 1
ATOM 804 N N . PRO A 1 103 ? -17.984 1.669 12.011 1.00 39.00 103 PRO A N 1
ATOM 805 C CA . PRO A 1 103 ? -19.325 1.839 12.539 1.00 39.00 103 PRO A CA 1
ATOM 806 C C . PRO A 1 103 ? -19.651 3.330 12.501 1.00 39.00 103 PRO A C 1
ATOM 808 O O . PRO A 1 103 ? -18.976 4.154 13.117 1.00 39.00 103 PRO A O 1
ATOM 811 N N . LYS A 1 104 ? -20.676 3.653 11.718 1.00 39.19 104 LYS A N 1
ATOM 812 C CA . LYS A 1 104 ? -21.314 4.961 11.641 1.00 39.19 104 LYS A CA 1
ATOM 813 C C . LYS A 1 104 ? -21.690 5.374 13.071 1.00 39.19 104 LYS A C 1
ATOM 815 O O . LYS A 1 104 ? -22.586 4.760 13.650 1.00 39.19 104 LYS A O 1
ATOM 820 N N . GLN A 1 105 ? -20.936 6.309 13.655 1.00 41.38 105 GLN A N 1
ATOM 821 C CA . GLN A 1 105 ? -21.322 6.958 14.912 1.00 41.38 105 GLN A CA 1
ATOM 822 C C . GLN A 1 105 ? -22.537 7.852 14.684 1.00 41.38 105 GLN A C 1
ATOM 824 O O . GLN A 1 105 ? -22.630 8.449 13.585 1.00 41.38 105 GLN A O 1
#

Radius of gyration: 21.5 Å; chains: 1; bounding box: 67×42×51 Å

Foldseek 3Di:
DDDDDDDDDPDDPPPPDPPVQQDPVNLQVQLVVVLCVLCVVWAFDDWDQDPQWTWTFTQDPVGTDIQTFNHGSVQSVVVVVPPNPVVSVRSVVSVVVVVVVDPDD

pLDDT: mean 70.58, std 15.41, range [38.78, 87.44]

Secondary structure (DSSP, 8-state):
------------------S----HHHHHHHHHHHHHHH-TTSEEEEEEEETTEEEEEEEETTEEEEEEE---HHHHHHHHHT--HHHHHHHHHHHHHHHHTS---

Sequence (105 aa):
MSNKLLFSLPRQPGNSHERNGLTGEDLRRFLIERARRRLPHLSIQSCSYSDSTFVLELGTPSGPAKLWLPIREAIAARCHDGDCSELDRTLQQAQSLLDFGSPKQ